Protein AF-A0A1M5PMD3-F1 (afdb_monomer_lite)

Sequence (70 aa):
MTSSPNDHFVVTYQQGERPDRWTWEIRRKSKPLGIKMTGDGYQSDSAARFAGKQALADFLSDLLKEEKRK

Structure (mmCIF, N/CA/C/O backbone):
data_AF-A0A1M5PMD3-F1
#
_entry.id   AF-A0A1M5PMD3-F1
#
loop_
_atom_site.group_PDB
_atom_site.id
_atom_site.type_symbol
_atom_site.label_atom_id
_atom_site.label_alt_id
_atom_site.label_comp_id
_atom_site.label_asym_id
_atom_site.label_entity_id
_atom_site.label_seq_id
_atom_site.pdbx_PDB_ins_code
_atom_site.Cartn_x
_atom_site.Cartn_y
_atom_site.Cartn_z
_atom_site.occupancy
_atom_site.B_iso_or_equiv
_atom_site.auth_seq_id
_atom_site.auth_comp_id
_atom_site.auth_asym_id
_atom_site.auth_atom_id
_atom_site.pdbx_PDB_model_num
ATOM 1 N N . MET A 1 1 ? -17.756 -1.306 14.928 1.00 40.00 1 MET A N 1
ATOM 2 C CA . MET A 1 1 ? -16.282 -1.406 14.977 1.00 40.00 1 MET A CA 1
ATOM 3 C C . MET A 1 1 ? -15.724 -0.473 13.918 1.00 40.00 1 MET A C 1
ATOM 5 O O . MET A 1 1 ? -15.573 -0.867 12.769 1.00 40.00 1 MET A O 1
ATOM 9 N N . THR A 1 2 ? -15.569 0.799 14.271 1.00 45.06 2 THR A N 1
ATOM 10 C CA . THR A 1 2 ? -15.126 1.867 13.373 1.00 45.06 2 THR A CA 1
ATOM 11 C C . THR A 1 2 ? -13.656 1.652 13.044 1.00 45.06 2 THR A C 1
ATOM 13 O O . THR A 1 2 ? -12.788 1.706 13.910 1.00 45.06 2 THR A O 1
ATOM 16 N N . SER A 1 3 ? -13.378 1.302 11.792 1.00 53.38 3 SER A N 1
ATOM 17 C CA . SER A 1 3 ? -12.013 1.286 11.297 1.00 53.38 3 SER A CA 1
ATOM 18 C C . SER A 1 3 ? -11.570 2.727 11.151 1.00 53.38 3 SER A C 1
ATOM 20 O O . SER A 1 3 ? -11.951 3.374 10.186 1.00 53.38 3 SER A O 1
ATOM 22 N N . SER A 1 4 ? -10.788 3.233 12.099 1.00 60.72 4 SER A N 1
ATOM 23 C CA . SER A 1 4 ? -10.209 4.562 11.968 1.00 60.72 4 SER A CA 1
ATOM 24 C C . SER A 1 4 ? -9.408 4.640 10.659 1.00 60.72 4 SER A C 1
ATOM 26 O O . SER A 1 4 ? -8.636 3.721 10.370 1.00 60.72 4 SER A O 1
ATOM 28 N N . PRO A 1 5 ? -9.549 5.707 9.859 1.00 60.19 5 PRO A N 1
ATOM 29 C CA . PRO A 1 5 ? -8.778 5.869 8.627 1.00 60.19 5 PRO A CA 1
ATOM 30 C C . PRO A 1 5 ? -7.265 5.799 8.890 1.00 60.19 5 PRO A C 1
ATOM 32 O O . PRO A 1 5 ? -6.524 5.208 8.116 1.00 60.19 5 PRO A O 1
ATOM 35 N N . ASN A 1 6 ? -6.806 6.255 10.056 1.00 64.38 6 ASN A N 1
ATOM 36 C CA . ASN A 1 6 ? -5.384 6.310 10.415 1.00 64.38 6 ASN A CA 1
ATOM 37 C C . ASN A 1 6 ? -4.724 4.958 10.764 1.00 64.38 6 ASN A C 1
ATOM 39 O O . ASN A 1 6 ? -3.660 4.899 11.376 1.00 64.38 6 ASN A O 1
ATOM 43 N N . ASP A 1 7 ? -5.393 3.862 10.441 1.00 74.69 7 ASP A N 1
ATOM 44 C CA . ASP A 1 7 ? -5.023 2.518 10.852 1.00 74.69 7 ASP A CA 1
ATOM 45 C C . ASP A 1 7 ? -4.447 1.679 9.701 1.00 74.69 7 ASP A C 1
ATOM 47 O O . ASP A 1 7 ? -4.168 0.494 9.855 1.00 74.69 7 ASP A O 1
ATOM 51 N N . HIS A 1 8 ? -4.257 2.290 8.536 1.00 76.69 8 HIS A N 1
ATOM 52 C CA . HIS A 1 8 ? -3.757 1.633 7.337 1.00 76.69 8 HIS A CA 1
ATOM 53 C C . HIS A 1 8 ? -2.364 2.163 7.005 1.00 76.69 8 HIS A C 1
ATOM 55 O O . HIS A 1 8 ? -2.134 3.372 6.999 1.00 76.69 8 HIS A O 1
ATOM 61 N N . PHE A 1 9 ? -1.428 1.260 6.725 1.00 81.44 9 PHE A N 1
ATOM 62 C CA . PHE A 1 9 ? -0.069 1.604 6.321 1.00 81.44 9 PHE A CA 1
ATOM 63 C C . PHE A 1 9 ? 0.365 0.760 5.127 1.00 81.44 9 PHE A C 1
ATOM 65 O O . PHE A 1 9 ? -0.044 -0.390 4.976 1.00 81.44 9 PHE A O 1
ATOM 72 N N . VAL A 1 10 ? 1.198 1.354 4.276 1.00 85.31 10 VAL A N 1
ATOM 73 C CA . VAL A 1 10 ? 1.778 0.689 3.107 1.00 85.31 10 VAL A CA 1
ATOM 74 C C . VAL A 1 10 ? 3.138 0.136 3.500 1.00 85.31 10 VAL A C 1
ATOM 76 O O . VAL A 1 10 ? 3.985 0.877 4.001 1.00 85.31 10 VAL A O 1
ATOM 79 N N . VAL A 1 11 ? 3.353 -1.146 3.242 1.00 86.75 11 VAL A N 1
ATOM 80 C CA . VAL A 1 11 ? 4.659 -1.801 3.326 1.00 86.75 11 VAL A CA 1
ATOM 81 C C . VAL A 1 11 ? 5.106 -2.113 1.910 1.00 86.75 11 VAL A C 1
ATOM 83 O O . VAL A 1 11 ? 4.333 -2.684 1.151 1.00 86.75 11 VAL A O 1
ATOM 86 N N . THR A 1 12 ? 6.335 -1.755 1.554 1.00 88.31 12 THR A N 1
ATOM 87 C CA . THR A 1 12 ? 6.986 -2.241 0.336 1.00 88.31 12 THR A CA 1
ATOM 88 C C . THR A 1 12 ? 8.049 -3.254 0.716 1.00 88.31 12 THR A C 1
ATOM 90 O O . THR A 1 12 ? 8.777 -3.069 1.692 1.00 88.31 12 THR A O 1
ATOM 93 N N . TYR A 1 13 ? 8.124 -4.351 -0.027 1.00 85.62 13 TYR A N 1
ATOM 94 C CA . TYR A 1 13 ? 9.214 -5.306 0.088 1.00 85.62 13 TYR A CA 1
ATOM 95 C C . TYR A 1 13 ? 9.528 -5.914 -1.272 1.00 85.62 13 TYR A C 1
ATOM 97 O O . TYR A 1 13 ? 8.693 -5.986 -2.173 1.00 85.62 13 TYR A O 1
ATOM 105 N N . GLN A 1 14 ? 10.768 -6.350 -1.410 1.00 84.06 14 GLN A N 1
ATOM 106 C CA . GLN A 1 14 ? 11.248 -7.055 -2.582 1.00 84.06 14 GLN A CA 1
ATOM 107 C C . GLN A 1 14 ? 11.048 -8.552 -2.353 1.00 84.06 14 GLN A C 1
ATOM 109 O O . GLN A 1 14 ? 11.534 -9.098 -1.361 1.00 84.06 14 GLN A O 1
ATOM 114 N N . GLN A 1 15 ? 10.308 -9.213 -3.242 1.00 72.88 15 GLN A N 1
ATOM 115 C CA . GLN A 1 15 ? 10.100 -10.655 -3.163 1.00 72.88 15 GLN A CA 1
ATOM 116 C C . GLN A 1 15 ? 11.102 -11.329 -4.106 1.00 72.88 15 GLN A C 1
ATOM 118 O O . GLN A 1 15 ? 11.006 -11.212 -5.326 1.00 72.88 15 GLN A O 1
ATOM 123 N N . GLY A 1 16 ? 12.138 -11.936 -3.525 1.00 63.22 16 GLY A N 1
ATOM 124 C CA . GLY A 1 16 ? 13.300 -12.427 -4.260 1.00 63.22 16 GLY A CA 1
ATOM 125 C C . GLY A 1 16 ? 13.182 -13.886 -4.691 1.00 63.22 16 GLY A C 1
ATOM 126 O O . GLY A 1 16 ? 13.447 -14.770 -3.891 1.00 63.22 16 GLY A O 1
ATOM 127 N N . GLU A 1 17 ? 12.860 -14.099 -5.964 1.00 62.69 17 GLU A N 1
ATOM 128 C CA . GLU A 1 17 ? 13.591 -14.951 -6.914 1.00 62.69 17 GLU A CA 1
ATOM 129 C C . GLU A 1 17 ? 13.246 -14.402 -8.307 1.00 62.69 17 GLU A C 1
ATOM 131 O O . GLU A 1 17 ? 12.084 -14.135 -8.604 1.00 62.69 17 GLU A O 1
ATOM 136 N N . ARG A 1 18 ? 14.273 -14.089 -9.103 1.00 60.81 18 ARG A N 1
ATOM 137 C CA . ARG A 1 18 ? 14.202 -13.176 -10.255 1.00 60.81 18 ARG A CA 1
ATOM 138 C C . ARG A 1 18 ? 12.975 -13.357 -11.174 1.00 60.81 18 ARG A C 1
ATOM 140 O O . ARG A 1 18 ? 12.603 -14.486 -11.487 1.00 60.81 18 ARG A O 1
ATOM 147 N N . PRO A 1 19 ? 12.469 -12.256 -11.766 1.00 62.44 19 PRO A N 1
ATOM 148 C CA . PRO A 1 19 ? 13.008 -10.894 -11.693 1.00 62.44 19 PRO A CA 1
ATOM 149 C C . PRO A 1 19 ? 12.670 -10.208 -10.366 1.00 62.44 19 PRO A C 1
ATOM 151 O O . PRO A 1 19 ? 11.638 -10.495 -9.771 1.00 62.44 19 PRO A O 1
ATOM 154 N N . ASP A 1 20 ? 13.554 -9.311 -9.924 1.00 65.56 20 ASP A N 1
ATOM 155 C CA . ASP A 1 20 ? 13.415 -8.498 -8.713 1.00 65.56 20 ASP A CA 1
ATOM 156 C C . ASP A 1 20 ? 12.166 -7.609 -8.784 1.00 65.56 20 ASP A C 1
ATOM 158 O O . ASP A 1 20 ? 12.211 -6.449 -9.196 1.00 65.56 20 ASP A O 1
ATOM 162 N N . ARG A 1 21 ? 11.021 -8.193 -8.436 1.00 80.88 21 ARG A N 1
ATOM 163 C CA . ARG A 1 21 ? 9.734 -7.513 -8.407 1.00 80.88 21 ARG A CA 1
ATOM 164 C C . ARG A 1 21 ? 9.529 -6.951 -7.014 1.00 80.88 21 ARG A C 1
ATOM 166 O O . ARG A 1 21 ? 9.595 -7.652 -6.003 1.00 80.88 21 ARG A O 1
ATOM 173 N N . TRP A 1 22 ? 9.284 -5.656 -6.990 1.00 87.00 22 TRP A N 1
ATOM 174 C CA . TRP A 1 22 ? 8.807 -4.968 -5.816 1.00 87.00 22 TRP A CA 1
ATOM 175 C C . TRP A 1 22 ? 7.322 -5.236 -5.661 1.00 87.00 22 TRP A C 1
ATOM 177 O O . TRP A 1 22 ? 6.549 -5.151 -6.620 1.00 87.00 22 TRP A O 1
ATOM 187 N N . THR A 1 23 ? 6.954 -5.531 -4.428 1.00 87.00 23 THR A N 1
ATOM 188 C CA . THR A 1 23 ? 5.581 -5.736 -4.008 1.00 87.00 23 THR A CA 1
ATOM 189 C C . THR A 1 23 ? 5.268 -4.715 -2.931 1.00 87.00 23 THR A C 1
ATOM 191 O O . THR A 1 23 ? 6.108 -4.381 -2.091 1.00 87.00 23 THR A O 1
ATOM 194 N N . TRP A 1 24 ? 4.057 -4.184 -2.964 1.00 90.31 24 TRP A N 1
ATOM 195 C CA . TRP A 1 24 ? 3.513 -3.375 -1.893 1.00 90.31 24 TRP A CA 1
ATOM 196 C C . TRP A 1 24 ? 2.282 -4.050 -1.305 1.00 90.31 24 TRP A C 1
ATOM 198 O O . TRP A 1 24 ? 1.543 -4.751 -1.991 1.00 90.31 24 TRP A O 1
ATOM 208 N N . GLU A 1 25 ? 2.046 -3.811 -0.024 1.00 90.06 25 GLU A N 1
ATOM 209 C CA . GLU A 1 25 ? 0.870 -4.281 0.692 1.00 90.06 25 GLU A CA 1
ATOM 210 C C . GLU A 1 25 ? 0.321 -3.164 1.573 1.00 90.06 25 GLU A C 1
ATOM 212 O O . GLU A 1 25 ? 1.060 -2.524 2.323 1.00 90.06 25 GLU A O 1
ATOM 217 N N . ILE A 1 26 ? -0.990 -2.952 1.530 1.00 86.81 26 ILE A N 1
ATOM 218 C CA . ILE A 1 26 ? -1.707 -2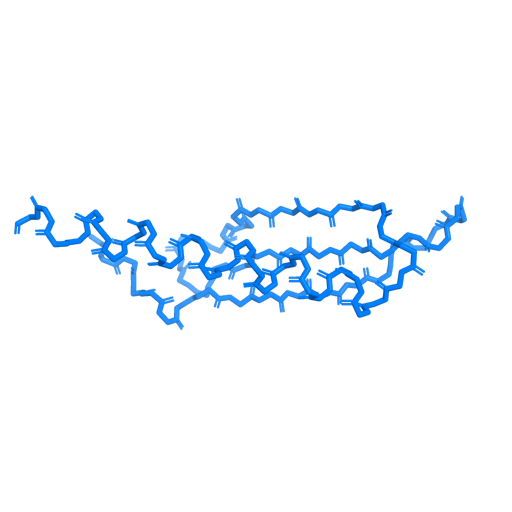.155 2.519 1.00 86.81 26 ILE A CA 1
ATOM 219 C C . ILE A 1 26 ? -2.107 -3.086 3.655 1.00 86.81 26 ILE A C 1
ATOM 221 O O . ILE A 1 26 ? -2.952 -3.976 3.505 1.00 86.81 26 ILE A O 1
ATOM 225 N N . ARG A 1 27 ? -1.505 -2.857 4.818 1.00 82.50 27 ARG A N 1
ATOM 226 C CA . ARG A 1 27 ? -1.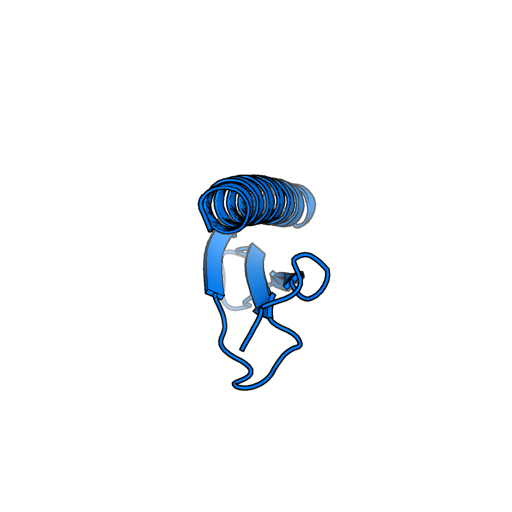820 -3.566 6.055 1.00 82.50 27 ARG A CA 1
ATOM 227 C C . ARG A 1 27 ? -2.644 -2.676 6.963 1.00 82.50 27 ARG A C 1
ATOM 229 O O . ARG A 1 27 ? -2.412 -1.472 7.069 1.00 82.50 27 ARG A O 1
ATOM 236 N N . ARG A 1 28 ? -3.606 -3.298 7.638 1.00 78.94 28 ARG A N 1
ATOM 237 C CA . ARG A 1 28 ? -4.395 -2.664 8.688 1.00 78.94 28 ARG A CA 1
ATOM 238 C C . ARG A 1 28 ? -3.793 -2.993 10.053 1.00 78.94 28 ARG A C 1
ATOM 240 O O . ARG A 1 28 ? -3.425 -4.137 10.316 1.00 78.94 28 ARG A O 1
ATOM 247 N N . LYS A 1 29 ? -3.685 -1.989 10.917 1.00 72.06 29 LYS A N 1
ATOM 248 C CA . LYS A 1 29 ? -3.126 -2.087 12.268 1.00 72.06 29 LYS A CA 1
ATOM 249 C C . LYS A 1 29 ? -4.184 -2.525 13.300 1.00 72.06 29 LYS A C 1
ATOM 251 O O . LYS A 1 29 ? -3.826 -3.116 14.318 1.00 72.06 29 LYS A O 1
ATOM 256 N N . SER A 1 30 ? -5.476 -2.368 13.011 1.00 63.78 30 SER A N 1
ATOM 257 C CA . SER A 1 30 ? -6.590 -2.886 13.812 1.00 63.78 30 SER A CA 1
ATOM 258 C C . SER A 1 30 ? -6.848 -4.350 13.526 1.00 63.78 30 SER A C 1
ATOM 260 O O . SER A 1 30 ? -6.774 -4.820 12.392 1.00 63.78 30 SER A O 1
ATOM 262 N N . LYS A 1 31 ? -7.251 -5.059 14.580 1.00 53.03 31 LYS A N 1
ATOM 263 C CA . LYS A 1 31 ? -7.626 -6.466 14.507 1.00 53.03 31 LYS A CA 1
ATOM 264 C C . LYS A 1 31 ? -8.979 -6.656 13.787 1.00 53.03 31 LYS A C 1
ATOM 266 O O . LYS A 1 31 ? -9.897 -5.863 14.011 1.00 53.03 31 LYS A O 1
ATOM 271 N N . PRO A 1 32 ? -9.130 -7.720 12.977 1.00 57.34 32 PRO A N 1
ATOM 272 C CA . PRO A 1 32 ? -8.087 -8.680 12.604 1.00 57.34 32 PRO A CA 1
ATOM 273 C C . PRO A 1 32 ? -7.057 -8.039 11.660 1.00 57.34 32 PRO A C 1
ATOM 275 O O . PRO A 1 32 ? -7.438 -7.280 10.770 1.00 57.34 32 PRO A O 1
ATOM 278 N N . LEU A 1 33 ? -5.769 -8.341 11.888 1.00 60.41 33 LEU A N 1
ATOM 279 C CA . LEU A 1 33 ? -4.627 -7.924 11.061 1.00 60.41 33 LEU A CA 1
ATOM 280 C C . LEU A 1 33 ? -4.744 -8.575 9.676 1.00 60.41 33 LEU A C 1
ATOM 282 O O . LEU A 1 33 ? -4.095 -9.571 9.376 1.00 60.41 33 LEU A O 1
ATOM 286 N N . GLY A 1 34 ? -5.659 -8.057 8.868 1.00 64.31 34 GLY A N 1
ATOM 287 C CA . GLY A 1 34 ? -5.872 -8.473 7.497 1.00 64.31 34 GLY A CA 1
ATOM 288 C C . GLY A 1 34 ? -5.038 -7.605 6.573 1.00 64.31 34 GLY A C 1
ATOM 289 O O . GLY A 1 34 ? -5.070 -6.373 6.666 1.00 64.31 34 GLY A O 1
ATOM 290 N N . ILE A 1 35 ? -4.315 -8.251 5.665 1.00 72.31 35 ILE A N 1
ATOM 291 C CA . ILE A 1 35 ? -3.827 -7.586 4.461 1.00 72.31 35 ILE A CA 1
ATOM 292 C C . ILE A 1 35 ? -5.071 -7.122 3.701 1.00 72.31 35 ILE A C 1
ATOM 294 O O . ILE A 1 35 ? -5.968 -7.919 3.427 1.00 72.31 35 ILE A O 1
ATOM 298 N N . LYS A 1 36 ? -5.171 -5.817 3.440 1.00 78.69 36 LYS A N 1
ATOM 299 C CA . LYS A 1 36 ? -6.318 -5.248 2.725 1.00 78.69 36 LYS A CA 1
ATOM 300 C C . LYS A 1 36 ? -6.140 -5.362 1.225 1.00 78.69 36 LYS A C 1
ATOM 302 O O . LYS A 1 36 ? -7.095 -5.670 0.524 1.00 78.69 36 LYS A O 1
ATOM 307 N N . MET A 1 37 ? -4.934 -5.072 0.755 1.00 82.31 37 MET A N 1
ATOM 308 C CA . MET A 1 37 ? -4.644 -4.947 -0.662 1.00 82.31 37 MET A CA 1
ATOM 309 C C . MET A 1 37 ? -3.158 -5.165 -0.882 1.00 82.31 37 MET A C 1
ATOM 311 O O . MET A 1 37 ? -2.352 -4.752 -0.049 1.00 82.31 37 MET A O 1
ATOM 315 N N . THR A 1 38 ? -2.801 -5.800 -1.986 1.00 86.62 38 THR A N 1
ATOM 316 C CA . THR A 1 38 ? -1.412 -5.998 -2.389 1.00 86.62 38 THR A CA 1
ATOM 317 C C . THR A 1 38 ? -1.275 -5.660 -3.864 1.00 86.62 38 THR A C 1
ATOM 319 O O . THR A 1 38 ? -2.248 -5.726 -4.617 1.00 86.62 38 THR A O 1
ATOM 322 N N . GLY A 1 39 ? -0.074 -5.275 -4.271 1.00 85.38 39 GLY A N 1
ATOM 323 C CA . GLY A 1 39 ? 0.279 -5.122 -5.671 1.00 85.38 39 GLY A CA 1
ATOM 324 C C . GLY A 1 39 ? 1.723 -5.533 -5.880 1.00 85.38 39 GLY A C 1
ATOM 325 O O . GLY A 1 39 ? 2.622 -4.997 -5.235 1.00 85.38 39 GLY A O 1
ATOM 326 N 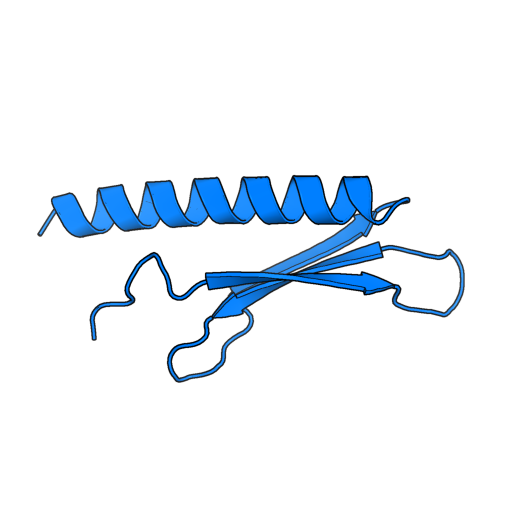N . ASP A 1 40 ? 1.943 -6.475 -6.783 1.00 84.81 40 ASP A N 1
ATOM 327 C CA . ASP A 1 40 ? 3.257 -6.960 -7.188 1.00 84.81 40 ASP A CA 1
ATOM 328 C C . ASP A 1 40 ? 3.610 -6.518 -8.617 1.00 84.81 40 ASP A C 1
ATOM 330 O O . ASP A 1 40 ? 2.818 -5.888 -9.320 1.00 84.81 40 ASP A O 1
ATOM 334 N N . GLY A 1 41 ? 4.836 -6.826 -9.046 1.00 82.12 41 GLY A N 1
ATOM 335 C CA . GLY A 1 41 ? 5.272 -6.591 -10.425 1.00 82.12 41 GLY A CA 1
ATOM 336 C C . GLY A 1 41 ? 5.904 -5.226 -10.683 1.00 82.12 41 GLY A C 1
ATOM 337 O O . GLY A 1 41 ? 6.124 -4.861 -11.838 1.00 82.12 41 GLY A O 1
ATOM 338 N N . TYR A 1 42 ? 6.251 -4.477 -9.637 1.00 85.44 42 TYR A N 1
ATOM 339 C CA . TYR A 1 42 ? 6.911 -3.186 -9.794 1.00 85.44 42 TYR A CA 1
ATOM 340 C C . TYR A 1 42 ? 8.414 -3.359 -10.003 1.00 85.44 42 TYR A C 1
ATOM 342 O O . TYR A 1 42 ? 9.070 -4.155 -9.339 1.00 85.44 42 TYR A O 1
ATOM 350 N N . GLN A 1 43 ? 8.983 -2.570 -10.910 1.00 82.75 43 GLN A N 1
ATOM 351 C CA . GLN A 1 43 ? 10.418 -2.613 -11.215 1.00 82.75 43 GLN A CA 1
ATOM 352 C C . GLN A 1 43 ? 11.274 -1.834 -10.202 1.00 82.75 43 GLN A C 1
ATOM 354 O O . GLN A 1 43 ? 12.500 -1.854 -10.276 1.00 82.75 43 GLN A O 1
ATOM 359 N N . SER A 1 44 ? 10.660 -1.094 -9.275 1.00 85.69 44 SER A N 1
ATOM 360 C CA . SER A 1 44 ? 11.371 -0.250 -8.307 1.00 85.69 44 SER A CA 1
ATOM 361 C C . SER A 1 44 ? 10.562 -0.053 -7.028 1.00 85.69 44 SER A C 1
ATOM 363 O O . SER A 1 44 ? 9.332 0.027 -7.086 1.00 85.69 44 SER A O 1
ATOM 365 N N . ASP A 1 45 ? 11.255 0.122 -5.896 1.00 85.12 45 ASP A N 1
ATOM 366 C CA . ASP A 1 45 ? 10.639 0.466 -4.603 1.00 85.12 45 ASP A CA 1
ATOM 367 C C . ASP A 1 45 ? 9.777 1.718 -4.718 1.00 85.12 45 ASP A C 1
ATOM 369 O O . ASP A 1 45 ? 8.637 1.742 -4.272 1.00 85.12 45 ASP A O 1
ATOM 373 N N . SER A 1 46 ? 10.293 2.748 -5.386 1.00 87.88 46 SER A N 1
ATOM 374 C CA . SER A 1 46 ? 9.590 4.009 -5.598 1.00 87.88 46 SER A CA 1
ATOM 375 C C . SER A 1 46 ? 8.274 3.817 -6.351 1.00 87.88 46 SER A C 1
ATOM 377 O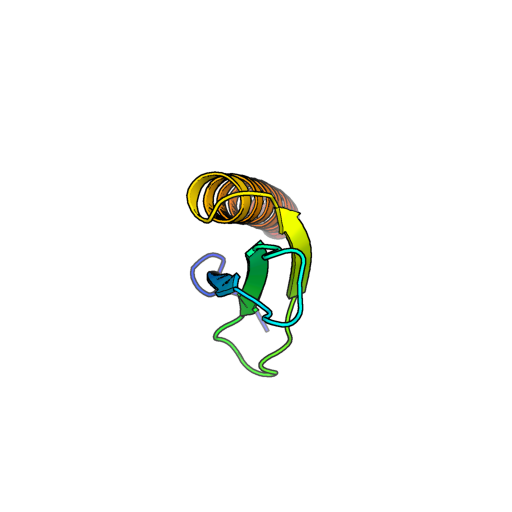 O . SER A 1 46 ? 7.278 4.432 -5.974 1.00 87.88 46 SER A O 1
ATOM 379 N N . ALA A 1 47 ? 8.234 2.931 -7.351 1.00 88.06 47 ALA A N 1
ATOM 380 C CA . ALA A 1 47 ? 7.014 2.612 -8.090 1.00 88.06 47 ALA A CA 1
ATOM 381 C C . ALA A 1 47 ? 6.005 1.841 -7.220 1.00 88.06 47 ALA A C 1
ATOM 383 O O . ALA A 1 47 ? 4.835 2.221 -7.162 1.00 88.06 47 ALA A O 1
ATOM 384 N N . ALA A 1 48 ? 6.462 0.827 -6.477 1.00 89.06 48 ALA A N 1
ATOM 385 C CA . ALA A 1 48 ? 5.614 0.078 -5.547 1.00 89.06 48 ALA A CA 1
ATOM 386 C C . ALA A 1 48 ? 5.073 0.977 -4.423 1.00 89.06 48 ALA A C 1
ATOM 388 O O . ALA A 1 48 ? 3.892 0.942 -4.085 1.00 89.06 48 ALA A O 1
ATOM 389 N N . ARG A 1 49 ? 5.919 1.854 -3.879 1.00 89.38 49 ARG A N 1
ATOM 390 C CA . ARG A 1 49 ? 5.561 2.796 -2.818 1.00 89.38 49 ARG A CA 1
ATOM 391 C C . ARG A 1 49 ? 4.587 3.853 -3.311 1.00 89.38 49 ARG A C 1
ATOM 393 O O . ARG A 1 49 ? 3.694 4.238 -2.561 1.00 89.38 49 ARG A O 1
ATOM 400 N N . PHE A 1 50 ? 4.758 4.335 -4.540 1.00 90.81 50 PHE A N 1
ATOM 401 C CA . PHE A 1 50 ? 3.834 5.283 -5.153 1.00 90.81 50 PHE A CA 1
ATOM 402 C C . PHE A 1 50 ? 2.459 4.645 -5.356 1.00 90.81 50 PHE A C 1
ATOM 404 O O . PHE A 1 50 ? 1.467 5.190 -4.877 1.00 90.81 50 PHE A O 1
ATOM 411 N N . ALA A 1 51 ? 2.414 3.452 -5.954 1.00 90.19 51 ALA A N 1
ATOM 412 C CA . ALA A 1 51 ? 1.173 2.715 -6.156 1.00 90.19 51 ALA A CA 1
ATOM 413 C C . ALA A 1 51 ? 0.468 2.385 -4.832 1.00 90.19 51 ALA A C 1
ATOM 415 O O . ALA A 1 51 ? -0.724 2.646 -4.693 1.00 90.19 51 ALA A O 1
ATOM 416 N N . GLY A 1 52 ? 1.207 1.912 -3.823 1.00 90.06 52 GLY A N 1
ATOM 417 C CA . GLY A 1 52 ? 0.643 1.639 -2.505 1.00 90.06 52 GLY A CA 1
ATOM 418 C C . GLY A 1 52 ? 0.126 2.897 -1.801 1.00 90.06 52 GLY A C 1
ATOM 419 O O . GLY A 1 52 ? -0.943 2.859 -1.199 1.00 90.06 52 GLY A O 1
ATOM 420 N N . LYS A 1 53 ? 0.828 4.038 -1.896 1.00 89.69 53 LYS A N 1
ATOM 421 C CA . LYS A 1 53 ? 0.343 5.322 -1.348 1.00 89.69 53 LYS A CA 1
ATOM 422 C C . LYS A 1 53 ? -0.922 5.807 -2.048 1.00 89.69 53 LYS A C 1
ATOM 424 O O . LYS A 1 53 ? -1.809 6.319 -1.373 1.00 89.69 53 LYS A O 1
ATOM 429 N N . GLN A 1 54 ? -0.993 5.660 -3.368 1.00 90.38 54 GLN A N 1
ATOM 430 C CA . GLN A 1 54 ? -2.168 6.040 -4.145 1.00 90.38 54 GLN A CA 1
ATOM 431 C C . GLN A 1 54 ? -3.368 5.162 -3.777 1.00 90.38 54 GLN A C 1
ATOM 433 O O . GLN A 1 54 ? -4.404 5.690 -3.390 1.00 90.38 54 GLN A O 1
ATOM 438 N N . ALA A 1 55 ? -3.186 3.839 -3.754 1.00 87.62 55 ALA A N 1
ATOM 439 C CA . ALA A 1 55 ? -4.215 2.899 -3.314 1.00 87.62 55 ALA A CA 1
ATOM 440 C C . ALA A 1 55 ? -4.658 3.153 -1.862 1.00 87.62 55 ALA A C 1
ATOM 442 O O . ALA A 1 55 ? -5.843 3.060 -1.548 1.00 87.62 55 ALA A O 1
ATOM 443 N N . LEU A 1 56 ? -3.727 3.522 -0.973 1.00 86.00 56 LEU A N 1
ATOM 444 C CA . LEU A 1 56 ? -4.052 3.922 0.394 1.00 86.00 56 LEU A CA 1
ATOM 445 C C . LEU A 1 56 ? -4.897 5.202 0.410 1.00 86.00 56 LEU A C 1
ATOM 447 O O . LEU A 1 56 ? -5.890 5.252 1.125 1.00 86.00 56 LEU A O 1
ATOM 451 N N . ALA A 1 57 ? -4.527 6.230 -0.355 1.00 86.44 57 ALA A N 1
ATOM 452 C CA . ALA A 1 57 ? -5.277 7.482 -0.415 1.00 86.44 57 ALA A CA 1
ATOM 453 C C . ALA A 1 57 ? -6.700 7.276 -0.957 1.00 86.44 57 ALA A C 1
ATOM 455 O O . ALA A 1 57 ? -7.647 7.804 -0.373 1.00 86.44 57 ALA A O 1
ATOM 456 N N . ASP A 1 58 ? -6.855 6.465 -2.007 1.00 86.62 58 ASP A N 1
ATOM 457 C CA . ASP A 1 58 ? -8.159 6.102 -2.569 1.00 86.62 58 ASP A CA 1
ATOM 458 C C . ASP A 1 58 ? -9.001 5.339 -1.540 1.00 86.62 58 ASP A C 1
ATOM 460 O O . ASP A 1 58 ? -10.137 5.723 -1.262 1.00 86.62 58 ASP A O 1
ATOM 464 N N . PHE A 1 59 ? -8.411 4.345 -0.869 1.00 80.50 59 PHE A N 1
ATOM 465 C CA . PHE A 1 59 ? -9.081 3.591 0.191 1.00 80.50 59 PHE A CA 1
ATOM 466 C C . PHE A 1 59 ? -9.531 4.485 1.357 1.00 80.50 59 PHE A C 1
ATOM 468 O O . PHE A 1 59 ? -10.648 4.350 1.853 1.00 80.50 59 PHE A O 1
ATOM 475 N N . LEU A 1 60 ? -8.682 5.418 1.800 1.00 79.69 60 LEU A N 1
ATOM 476 C CA . LEU A 1 60 ? -9.033 6.377 2.852 1.00 79.69 60 LEU A CA 1
ATOM 477 C C . LEU A 1 60 ? -10.136 7.336 2.402 1.00 79.69 60 LEU A C 1
ATOM 479 O O . LEU A 1 60 ? -11.013 7.663 3.199 1.00 79.69 60 LEU A O 1
ATOM 483 N N . SER A 1 61 ? -10.096 7.776 1.144 1.00 83.81 61 SER A N 1
ATOM 484 C CA . SER A 1 61 ? -11.107 8.645 0.540 1.00 83.81 61 SER A CA 1
ATOM 485 C C . SER A 1 61 ? -12.467 7.953 0.477 1.00 83.81 61 SER A C 1
ATOM 487 O O . SER A 1 61 ? -13.472 8.536 0.886 1.00 83.81 61 SER A O 1
ATOM 489 N N . ASP A 1 62 ? -12.508 6.695 0.038 1.00 81.38 62 ASP A N 1
ATOM 490 C CA . ASP A 1 62 ? -13.743 5.915 -0.015 1.00 81.38 62 ASP A CA 1
ATOM 491 C C . ASP A 1 62 ? -14.271 5.587 1.383 1.00 81.38 62 ASP A C 1
ATOM 493 O O . ASP A 1 62 ? -15.457 5.787 1.642 1.00 81.38 62 ASP A O 1
ATOM 497 N N . LEU A 1 63 ? -13.392 5.243 2.330 1.00 77.25 63 LEU A N 1
ATOM 498 C CA . LEU A 1 63 ? -13.773 5.048 3.729 1.00 77.25 63 LEU A CA 1
ATOM 499 C C . LEU A 1 63 ? -14.377 6.324 4.346 1.00 77.25 63 LEU A C 1
ATOM 501 O O . LEU A 1 63 ? -15.394 6.256 5.032 1.00 77.25 63 LEU A O 1
ATOM 505 N N . LEU A 1 64 ? -13.789 7.496 4.079 1.00 74.31 64 LEU A N 1
ATOM 506 C CA . LEU A 1 64 ? -14.310 8.798 4.521 1.00 74.31 64 LEU A CA 1
ATOM 507 C C . LEU A 1 64 ? -15.686 9.112 3.919 1.00 74.31 64 LEU A C 1
ATOM 509 O O . LEU A 1 64 ? -16.540 9.688 4.598 1.00 74.31 64 LEU A O 1
ATOM 513 N N . LYS A 1 65 ? -15.912 8.755 2.649 1.00 75.50 65 LYS A N 1
ATOM 514 C CA . LYS A 1 65 ? -17.224 8.907 2.002 1.00 75.50 65 LYS A CA 1
ATOM 515 C C . LYS A 1 65 ? -18.262 7.970 2.616 1.00 75.50 65 LYS A C 1
ATOM 517 O O . LYS A 1 65 ? -19.401 8.392 2.803 1.00 75.50 65 LYS A O 1
ATOM 522 N N . GLU A 1 66 ? -17.885 6.731 2.929 1.00 68.00 66 GLU A N 1
ATOM 523 C CA . GLU A 1 66 ? -18.765 5.774 3.604 1.00 68.00 66 GLU A CA 1
ATOM 524 C C . GLU A 1 66 ? -19.107 6.221 5.031 1.00 68.00 66 GLU A C 1
ATOM 526 O O . GLU A 1 66 ? -20.265 6.119 5.436 1.00 68.00 66 GLU A O 1
ATOM 531 N N . GLU A 1 67 ? -18.148 6.778 5.780 1.00 63.72 67 GLU A N 1
ATOM 532 C CA . GLU A 1 67 ? -18.393 7.251 7.149 1.00 63.72 67 GLU A CA 1
ATOM 533 C C . GLU A 1 67 ? -19.339 8.460 7.189 1.00 63.72 67 GLU A C 1
ATOM 535 O O . GLU A 1 67 ? -20.222 8.523 8.039 1.00 63.72 67 GLU A O 1
ATOM 540 N N . LYS A 1 68 ? -19.228 9.383 6.222 1.00 58.88 68 LYS A N 1
ATOM 541 C CA . LYS A 1 68 ? -20.132 10.543 6.095 1.00 58.88 68 LYS A CA 1
ATOM 542 C C . LYS A 1 68 ? -21.570 10.192 5.703 1.00 58.88 68 LYS A C 1
ATOM 544 O O . LYS A 1 68 ? -22.419 11.079 5.696 1.00 58.88 68 LYS A O 1
ATOM 549 N N . ARG A 1 69 ? -21.844 8.940 5.326 1.00 55.66 69 ARG A N 1
ATOM 550 C CA . ARG A 1 69 ? -23.183 8.473 4.936 1.00 55.66 69 ARG A CA 1
ATOM 551 C C . ARG A 1 69 ? -23.975 7.849 6.088 1.00 55.66 69 ARG A C 1
ATOM 553 O O . ARG A 1 69 ? -25.082 7.376 5.835 1.00 55.66 69 ARG A O 1
ATOM 560 N N . LYS A 1 70 ? -23.415 7.819 7.301 1.00 45.03 70 LYS A N 1
ATOM 561 C CA . LYS A 1 70 ? -24.085 7.344 8.516 1.00 45.03 70 LYS A CA 1
ATOM 562 C C . LYS A 1 70 ? -24.736 8.456 9.321 1.00 45.03 70 LYS A C 1
ATOM 564 O O . LYS A 1 70 ? -24.179 9.572 9.346 1.00 45.03 70 LYS A O 1
#

Organism: NCBI:txid1437360

pLDDT: mean 76.23, std 13.01, range [40.0, 90.81]

Secondary structure (DSSP, 8-state):
----GGGEEEEEEEE-SSS-EEEEEEEESSSS--EEEEEEEESSHHHHHHHHHHHHHHHHHHHHHHHTT-

Foldseek 3Di:
DQQDLVFWDKDWDFDDDPPGKIKIWIFGNDPPGDTPDMDIRHPDSVRNVVVRVVVSVVVSVVSVVVVVVD

Radius of gyration: 13.58 Å; chains: 1; bounding box: 38×26×27 Å

=== Feature glossary ===
The record interleaves many kinds of information about one protein. Here is each kind framed as the question it answers.

Q: What does the local fold look like, residue by residue?
A: A 3Di character summarizes, for each residue, the relative orientation of the Cα frame of its nearest spatial neighbor. Because it encodes fold topology rather than chemistry, 3Di alignments detect remote structural similarity that sequence alignment misses.

Q: Which residues are in helices, strands, or loops?
A: Secondary structure is the local, repeating backbone conformation. DSSP classifies it into eight states by reading the hydrogen-bond network: three helix types (H, G, I), two β types (E, B), two non-regular types (T, S), and unstructured coil (-).

Q: How big and how compact is the whole molecul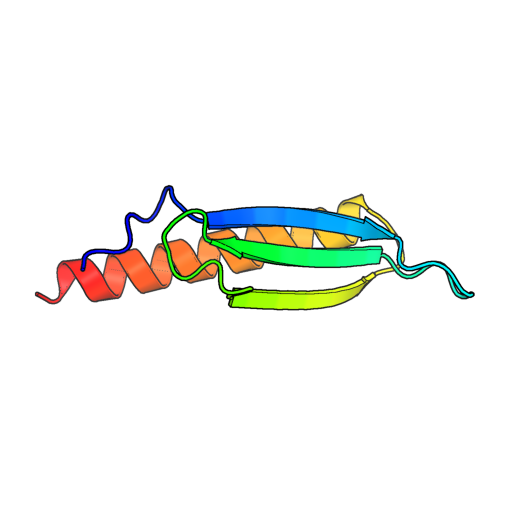e?
A: Three whole-structure scalars: the radius of gyration (RMS distance of Cα from centroid, in Å), the count of Cα–Cα contacts (pairs closer than 8 Å and separated by more than four residues in sequence — i.e. tertiary, not local, contacts), and the bounding-box dimensions. Together they distinguish compact globular folds from extended fibres or disordered chains.

Q: How confident is the AlphaFold model at each residue?
A: For AlphaFold models, the B-factor field carries pLDDT — the model's own estimate of local accuracy on a 0–100 scale. Regions with pLDDT<50 should be treated as essentially unmodeled; t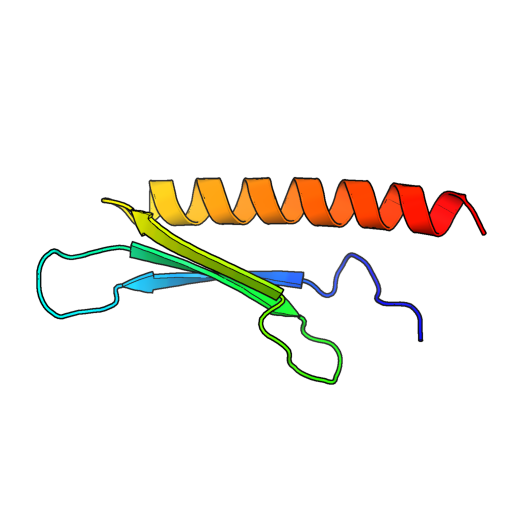hey often correspond to intrinsically disordered segments.

Q: What family and function is it annotated with?
A: Functional annotations link the protein to curated databases. InterPro entries identify conserved domains and families by matching the sequence against member-database signatures (Pfam, PROSITE, CDD, …). Gene Ontology (GO) terms describe molecular function, biological process, and cellular component in a controlled vocabulary. CATH places the structure in a hierarchical fold classification (Class/Architecture/Topology/Homologous-superfamily). The organism is the source species.

Q: What known structures does this most resemble?
A: Nearest PDB neighbors are the top structural matches found by Foldseek when searching this structure against the entire Protein Data Bank. Each hit reports a TM-score (0 to 1; >0.5 almost always implies the same fold) and an E-value. These are *structural* homologs — they may share no detectable sequence similarity.

Q: Which residues are buried vs exposed?
A: Solvent-accessible surface area (SASA) is the area in Å² traced out by the centre of a 1.4 Å probe sphere (a water molecule) rolled over the protein's van der Waals surface (Shrake–Rupley / Lee–Richards construction). Buried residues have near-zero SASA; fully exposed residues can exceed 200 Å². The total SASA scales roughly with the number of surface residues.

Q: What are the backbone torsion angles?
A: φ (phi) and ψ (psi) are the two rotatable backbone dihedrals per residue: φ is the C(i-1)–N–Cα–C torsion, ψ is the N–Cα–C–N(i+1) torsion, both in degrees on (−180°, 180°]. α-helical residues cluster near (−60°, −45°); β-strand residues near (−120°, +130°). A Ramachandran plot is simply a scatter of (φ, ψ) for every residue.

Q: Are the domains correctly placed relative to each other?
A: Predicted aligned error is AlphaFold's pairwise confidence. Unlike pLDDT (per-residue), PAE is per-residue-pair and captures whether two parts of the structure are correctly placed relative to each other. Units are ångströms of expected positional error.

Q: What if only a Cα trace is available?
A: P-SEA three-state annotation labels each residue as helix, strand, or coil based purely on the geometry of the Cα trace. It serves as a fallback when the full backbone (and thus DSSP) is unavailable.

Q: What is the amino-acid chain?
A: This is the polypeptide sequence — one letter per residue, N-terminus first. Length ranges from a few dozen residues for small domains to over a thousand for large multi-domain proteins.

Q: What do the rendered images show?
A: The six renders are orthographic views along the three Cartesian axes in both directions. Representation (cartoon, sticks, or surface) and color scheme (sequence-rainbow or by-chain) vary across proteins so the training set covers all the common visualization conventions.

Q: What do the diagnostic plots show?
A: Plot images: a contact map (which residues are close in 3D, as an N×N binary image), a Ramachandran scatter (backbone torsion angles, revealing secondary-structure composition at a glance), and — for AlphaFold structures — a PAE heatmap (pairwise prediction confidence).

Q: How mobile is each atom in the crystal?
A: B-factor (Debye–Waller factor) reflects atomic displacement in the crystal lattice. It is an experimental observable (units Å²), not a prediction; low values mean the atom is pinned down, high values mean it moves or is heterogeneous across the crystal.

Q: Where is each backbone atom in 3D?
A: The mmCIF table is the protein's shape written out atom by atom. For each backbone N, Cα, C, and carbonyl O, it records an (x, y, z) coordinate triple in Å plus the residue type, chain letter, and residue number.